Protein AF-A0A2E8CHL7-F1 (afdb_monomer)

Foldseek 3Di:
DDLVVQQVVVCVVVVHDDDPVVSVVVVVVVVVVCVVPDPPVVPDDDDDFDDDPLDQKTWDPPPDDDDPWDWDQDPVRDTQTADEDEPVCQCVVCVDSPDDDDFRYWYDDDPTIIGTDD

Sequence (118 aa):
MNYTALTTNIQDICETTFTADVLAMFTQQAEEKIYNTVQIPALRRNVTGTISNSNKYLTMPSDFLWSYSLAVIDSSGVYTYLINKDVNFMREAYPNPTDKGLPKHYAYFDDDTFILGP

Secondary structure (DSSP, 8-state):
--HHHHHHHHHHHTTS---HHHHHHHHHHHHHHHHHHS--GGG---------TT--EEEPPTT----S--EEE-TT--EEEPEE--HHHHHHHS--TT--SS--EEEE-SSSEEEEE-

Structure (mmCIF, N/CA/C/O backbone):
data_AF-A0A2E8CHL7-F1
#
_entry.id   AF-A0A2E8CHL7-F1
#
loop_
_atom_site.group_PDB
_atom_site.id
_atom_site.type_symbol
_atom_site.label_atom_id
_atom_site.label_alt_id
_atom_site.label_comp_id
_atom_site.label_asym_id
_atom_site.label_entity_id
_atom_site.label_seq_id
_atom_site.pdbx_PDB_ins_code
_atom_site.Cartn_x
_atom_site.Cartn_y
_atom_site.Cartn_z
_atom_site.occupancy
_atom_site.B_iso_or_equiv
_atom_site.auth_seq_id
_atom_site.auth_comp_id
_atom_site.auth_asym_id
_atom_site.auth_atom_id
_atom_site.pdbx_PDB_model_num
ATOM 1 N N . MET A 1 1 ? -5.092 0.890 31.118 1.00 82.44 1 MET A N 1
ATOM 2 C CA . MET A 1 1 ? -6.559 0.766 31.261 1.00 82.44 1 MET A CA 1
ATOM 3 C C . MET A 1 1 ? -6.923 -0.686 30.991 1.00 82.44 1 MET A C 1
ATOM 5 O O . MET A 1 1 ? -6.331 -1.252 30.084 1.00 82.44 1 MET A O 1
ATOM 9 N N . ASN A 1 2 ? -7.790 -1.304 31.794 1.00 93.94 2 ASN A N 1
ATOM 10 C CA . ASN A 1 2 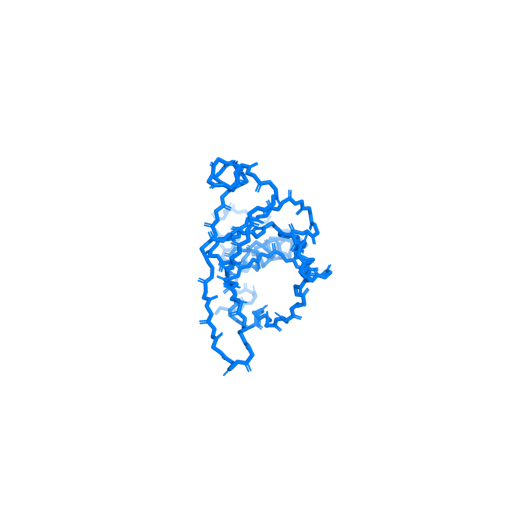? -8.280 -2.671 31.558 1.00 93.94 2 ASN A CA 1
ATOM 11 C C . ASN A 1 2 ? -9.703 -2.630 30.970 1.00 93.94 2 ASN A C 1
ATOM 13 O O . ASN A 1 2 ? -10.318 -1.564 30.939 1.00 93.94 2 ASN A O 1
ATOM 17 N N . TYR A 1 3 ? -10.217 -3.773 30.505 1.00 93.44 3 TYR A N 1
ATOM 18 C CA . TYR A 1 3 ? -11.525 -3.843 29.841 1.00 93.44 3 TYR A CA 1
ATOM 19 C C . TYR A 1 3 ? -12.667 -3.327 30.728 1.00 93.44 3 TYR A C 1
ATOM 21 O O . TYR A 1 3 ? -13.481 -2.533 30.277 1.00 93.44 3 TYR A O 1
ATOM 29 N N . THR A 1 4 ? -12.671 -3.677 32.017 1.00 94.94 4 THR A N 1
ATOM 30 C CA . THR A 1 4 ? -13.684 -3.202 32.972 1.00 94.94 4 THR A CA 1
ATOM 31 C C . THR A 1 4 ? -13.687 -1.679 33.112 1.00 94.94 4 THR A C 1
ATOM 33 O O . THR A 1 4 ? -14.744 -1.057 33.078 1.00 94.94 4 THR A O 1
ATOM 36 N N . ALA A 1 5 ? -12.511 -1.056 33.227 1.00 95.88 5 ALA A N 1
ATOM 37 C CA . ALA A 1 5 ? -12.412 0.400 33.285 1.00 95.88 5 ALA A CA 1
ATOM 38 C C . ALA A 1 5 ? -12.843 1.056 31.962 1.00 95.88 5 ALA A C 1
ATOM 40 O O . ALA A 1 5 ? -13.459 2.117 31.979 1.00 95.88 5 ALA A O 1
ATOM 41 N N . LEU A 1 6 ? -12.549 0.424 30.819 1.00 94.75 6 LEU A N 1
ATOM 42 C CA . LEU A 1 6 ? -12.985 0.903 29.507 1.00 94.75 6 LEU A CA 1
ATOM 43 C C . LEU A 1 6 ? -14.514 0.889 29.383 1.00 94.75 6 LEU A C 1
ATOM 45 O O . LEU A 1 6 ? -15.088 1.893 28.971 1.00 94.75 6 LEU A O 1
ATOM 49 N N . THR A 1 7 ? -15.177 -0.206 29.767 1.00 95.19 7 THR A N 1
ATOM 50 C CA . THR A 1 7 ? -16.640 -0.313 29.675 1.00 95.19 7 THR A CA 1
ATOM 51 C C . THR A 1 7 ? -17.348 0.723 30.540 1.00 95.19 7 THR A C 1
ATOM 53 O O . THR A 1 7 ? -18.290 1.356 30.071 1.00 95.19 7 THR A O 1
ATOM 56 N N . THR A 1 8 ? -16.847 0.960 31.758 1.00 96.12 8 THR A N 1
ATOM 57 C CA . THR A 1 8 ? -17.366 2.016 32.639 1.00 96.12 8 THR A CA 1
ATOM 58 C C . THR A 1 8 ? -17.219 3.389 31.990 1.00 96.12 8 THR A C 1
ATOM 60 O O . THR A 1 8 ? -18.206 4.101 31.854 1.00 96.12 8 THR A O 1
ATOM 63 N N . ASN A 1 9 ? -16.031 3.714 31.470 1.00 96.56 9 ASN A N 1
ATOM 64 C CA . ASN A 1 9 ? -15.802 4.997 30.805 1.00 96.56 9 ASN A CA 1
ATOM 65 C C . ASN A 1 9 ? -16.713 5.209 29.584 1.00 96.56 9 ASN A C 1
ATOM 67 O O . ASN A 1 9 ? -17.183 6.321 29.373 1.00 96.56 9 ASN A O 1
ATOM 71 N N . ILE A 1 10 ? -16.968 4.174 28.772 1.00 94.94 10 ILE A N 1
ATOM 72 C CA . ILE A 1 10 ? -17.874 4.274 27.612 1.00 94.94 10 ILE A CA 1
ATOM 73 C C . ILE A 1 10 ? -19.285 4.656 28.069 1.00 94.94 10 ILE A C 1
ATOM 75 O O . ILE A 1 10 ? -19.899 5.555 27.498 1.00 94.94 10 ILE A O 1
ATOM 79 N N . GLN A 1 11 ? -19.792 3.985 29.102 1.00 96.06 11 GLN A N 1
ATOM 80 C CA . GLN A 1 11 ? -21.130 4.242 29.630 1.00 96.06 11 GLN A CA 1
ATOM 81 C C . GLN A 1 11 ? -21.239 5.630 30.263 1.00 96.06 11 GLN A C 1
ATOM 83 O O . GLN A 1 11 ? -22.228 6.320 30.022 1.00 96.06 11 GLN A O 1
ATOM 88 N N . ASP A 1 12 ? -20.213 6.053 31.005 1.00 97.12 12 ASP A N 1
ATOM 89 C CA . ASP A 1 12 ? -20.153 7.372 31.636 1.00 97.12 12 ASP A CA 1
ATOM 90 C C . ASP A 1 12 ? -20.110 8.495 30.588 1.00 97.12 12 ASP A C 1
ATOM 92 O O . ASP A 1 12 ? -20.846 9.469 30.700 1.00 97.12 12 ASP A O 1
ATOM 96 N N . ILE A 1 13 ? -19.301 8.345 29.531 1.00 96.06 13 ILE A N 1
ATOM 97 C CA . ILE A 1 13 ? -19.191 9.333 28.442 1.00 96.06 13 ILE A CA 1
ATOM 98 C C . ILE A 1 13 ? -20.491 9.434 27.641 1.00 96.06 13 ILE A C 1
ATOM 100 O O . ILE A 1 13 ? -20.889 10.524 27.237 1.00 96.06 13 ILE A O 1
ATOM 104 N N . CYS A 1 14 ? -21.142 8.303 27.372 1.00 95.31 14 CYS A N 1
ATOM 105 C CA . CYS A 1 14 ? -22.416 8.279 26.659 1.00 95.31 14 CYS A CA 1
ATOM 106 C C . CYS A 1 14 ? -23.617 8.574 27.568 1.00 95.31 14 CYS A C 1
ATOM 108 O O . CYS A 1 14 ? -24.746 8.571 27.075 1.00 95.31 14 CYS A O 1
ATOM 110 N N . GLU A 1 15 ? -23.392 8.746 28.875 1.00 96.25 15 GLU A N 1
ATOM 111 C CA . GLU A 1 15 ? -24.424 8.881 29.909 1.00 96.25 15 GLU A CA 1
ATOM 112 C C . GLU A 1 15 ? -25.528 7.809 29.783 1.00 96.25 15 GLU A C 1
ATOM 114 O O . GLU A 1 15 ? -26.709 8.052 30.028 1.00 96.25 15 GLU A O 1
ATOM 119 N N . THR A 1 16 ? -25.153 6.603 29.341 1.00 95.25 16 THR A N 1
ATOM 120 C CA . THR A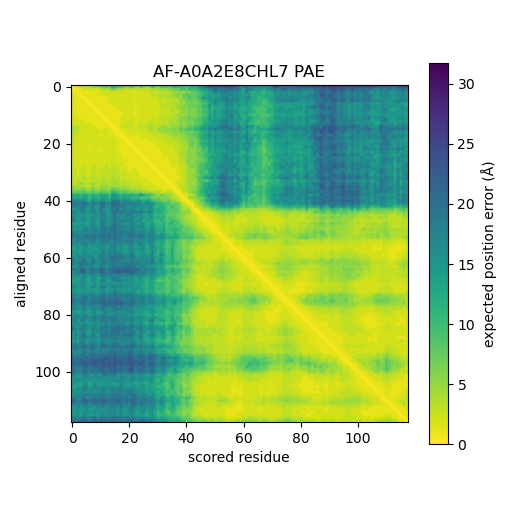 1 16 ? -26.084 5.542 28.936 1.00 95.25 16 THR A CA 1
ATOM 121 C C . THR A 1 16 ? -25.582 4.178 29.393 1.00 95.25 16 THR A C 1
ATOM 123 O O . THR A 1 16 ? -24.403 3.849 29.273 1.00 95.25 16 THR A O 1
ATOM 126 N N . THR A 1 17 ? -26.497 3.337 29.884 1.00 96.19 17 THR A N 1
ATOM 127 C CA . THR A 1 17 ? -26.187 1.940 30.213 1.00 96.19 17 THR A CA 1
ATOM 128 C C . THR A 1 17 ? -26.388 1.042 28.997 1.00 96.19 17 THR A C 1
ATOM 130 O O . THR A 1 17 ? -27.469 1.016 28.414 1.00 96.19 17 THR A O 1
ATOM 133 N N . PHE A 1 18 ? -25.355 0.279 28.645 1.00 95.94 18 PHE A N 1
ATOM 134 C CA . PHE A 1 18 ? -25.365 -0.656 27.520 1.00 95.94 18 PHE A CA 1
ATOM 135 C C . PHE A 1 18 ? -25.315 -2.106 28.004 1.00 95.94 18 PHE A C 1
ATOM 137 O O . PHE A 1 18 ? -24.885 -2.393 29.122 1.00 95.94 18 PHE A O 1
ATOM 144 N N . THR A 1 19 ? -25.738 -3.037 27.149 1.00 97.38 19 THR A N 1
ATOM 145 C CA . THR A 1 19 ? -25.527 -4.469 27.392 1.00 97.38 19 THR A CA 1
ATOM 146 C C . THR A 1 19 ? -24.062 -4.839 27.155 1.00 97.38 19 THR A C 1
ATOM 148 O O . THR A 1 19 ? -23.335 -4.139 26.444 1.00 97.38 19 THR A O 1
ATOM 151 N N . ALA A 1 20 ? -23.628 -5.969 27.718 1.00 95.56 20 ALA A N 1
ATOM 152 C CA . ALA A 1 20 ? -22.272 -6.479 27.511 1.00 95.56 20 ALA A CA 1
ATOM 153 C C . ALA A 1 20 ? -21.943 -6.684 26.019 1.00 95.56 20 ALA A C 1
ATOM 155 O O . ALA A 1 20 ? -20.838 -6.353 25.593 1.00 95.56 20 ALA A O 1
ATOM 156 N N . ASP A 1 21 ? -22.912 -7.144 25.223 1.00 96.88 21 ASP A N 1
ATOM 157 C CA . ASP A 1 21 ? -22.737 -7.371 23.784 1.00 96.88 21 ASP A CA 1
ATOM 158 C C . ASP A 1 21 ? -22.504 -6.064 23.014 1.00 96.88 21 ASP A C 1
ATOM 160 O O . ASP A 1 21 ? -21.654 -6.006 22.127 1.00 96.88 21 ASP A O 1
ATOM 164 N N . VAL A 1 22 ? -23.208 -4.985 23.375 1.00 96.44 22 VAL A N 1
ATOM 165 C CA . VAL A 1 22 ? -23.021 -3.667 22.742 1.00 96.44 22 VAL A CA 1
ATOM 166 C C . VAL A 1 22 ? -21.651 -3.084 23.093 1.00 96.44 22 VAL A C 1
ATOM 168 O O . VAL A 1 22 ? -20.975 -2.529 22.229 1.00 96.44 22 VAL A O 1
ATOM 171 N N . LEU A 1 23 ? -21.201 -3.254 24.339 1.00 96.44 23 LEU A N 1
ATOM 172 C CA . LEU A 1 23 ? -19.866 -2.827 24.769 1.00 96.44 23 LEU A CA 1
ATOM 173 C C . LEU A 1 23 ? -18.754 -3.612 24.055 1.00 96.44 23 LEU A C 1
ATOM 175 O O . LEU A 1 23 ? -17.754 -3.022 23.631 1.00 96.44 23 LEU A O 1
ATOM 179 N N . ALA A 1 24 ? -18.948 -4.920 23.868 1.00 96.12 24 ALA A N 1
ATOM 180 C CA . ALA A 1 24 ? -18.039 -5.754 23.089 1.00 96.12 24 ALA A CA 1
ATOM 181 C C . ALA A 1 24 ? -17.999 -5.304 21.620 1.00 96.12 24 ALA A C 1
ATOM 183 O O . ALA A 1 24 ? -16.916 -5.132 21.064 1.00 96.12 24 ALA A O 1
ATOM 184 N N . MET A 1 25 ? -19.159 -5.016 21.022 1.00 96.75 25 MET A N 1
ATOM 185 C CA . MET A 1 25 ? -19.259 -4.506 19.653 1.00 96.75 25 MET A CA 1
ATOM 186 C C . MET A 1 25 ? -18.532 -3.165 19.478 1.00 96.75 25 MET A C 1
ATOM 188 O O . MET A 1 25 ? -17.782 -3.009 18.517 1.00 96.75 25 MET A O 1
ATOM 192 N N . PHE A 1 26 ? -18.703 -2.202 20.393 1.00 95.06 26 PHE A N 1
ATOM 193 C CA . PHE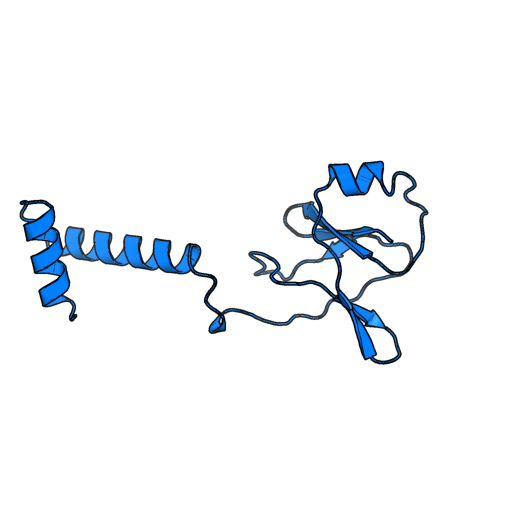 A 1 26 ? -17.963 -0.933 20.332 1.00 95.06 26 PHE A CA 1
ATOM 194 C C . PHE A 1 26 ? -16.453 -1.142 20.403 1.00 95.06 26 PHE A C 1
ATOM 196 O O . PHE A 1 26 ? -15.710 -0.503 19.658 1.00 95.06 26 PHE A O 1
ATOM 203 N N . THR A 1 27 ? -16.006 -2.049 21.273 1.00 94.44 27 THR A N 1
ATOM 204 C CA . THR A 1 27 ? -14.583 -2.367 21.416 1.00 94.44 27 THR A CA 1
ATOM 205 C C . THR A 1 27 ? -14.038 -2.982 20.128 1.00 94.44 27 THR A C 1
ATOM 207 O O . THR A 1 27 ? -13.052 -2.483 19.595 1.00 94.44 27 THR A O 1
ATOM 210 N N . GLN A 1 28 ? -14.731 -3.975 19.563 1.00 94.81 28 GLN A N 1
ATOM 211 C CA . GLN A 1 28 ? -14.336 -4.620 18.310 1.00 94.81 28 GLN A CA 1
ATOM 212 C C . GLN A 1 28 ? -14.280 -3.626 17.140 1.00 94.81 28 GLN A C 1
ATOM 214 O O . GLN A 1 28 ? -13.282 -3.560 16.426 1.00 94.81 28 GLN A O 1
ATOM 219 N N . GLN A 1 29 ? -15.315 -2.802 16.958 1.00 95.56 29 GLN A N 1
ATOM 220 C CA . GLN A 1 29 ? -15.341 -1.806 15.881 1.00 95.56 29 GLN A CA 1
ATOM 221 C C . GLN A 1 29 ? -14.228 -0.762 16.036 1.00 95.56 29 GLN A C 1
ATOM 223 O O . GLN A 1 29 ? -13.651 -0.311 15.044 1.00 95.56 29 GLN A O 1
ATOM 228 N N . ALA A 1 30 ? -13.912 -0.365 17.272 1.00 93.00 30 ALA A N 1
ATOM 229 C CA . ALA A 1 30 ? -12.800 0.535 17.542 1.00 93.00 30 ALA A CA 1
ATOM 230 C C . ALA A 1 30 ? -11.455 -0.122 17.205 1.00 93.00 30 ALA A C 1
ATOM 232 O O . ALA A 1 30 ? -10.623 0.515 16.559 1.00 93.00 30 ALA A O 1
ATOM 233 N N . GLU A 1 31 ? -11.252 -1.385 17.583 1.00 90.62 31 GLU A N 1
ATOM 234 C CA . GLU A 1 31 ? -10.050 -2.154 17.249 1.00 90.62 31 GLU A CA 1
ATOM 235 C C . GLU A 1 31 ? -9.873 -2.299 15.735 1.00 90.62 31 GLU A C 1
ATOM 237 O O . GLU A 1 31 ? -8.811 -1.963 15.216 1.00 90.62 31 GLU A O 1
ATOM 242 N N . GLU A 1 32 ? -10.919 -2.699 15.009 1.00 88.62 32 GLU A N 1
ATOM 243 C CA . GLU A 1 32 ? -10.911 -2.810 13.545 1.00 88.62 32 GLU A CA 1
ATOM 244 C C . GLU A 1 32 ? -10.605 -1.460 12.883 1.00 88.62 32 GLU A C 1
ATOM 246 O O . GLU A 1 32 ? -9.790 -1.366 11.960 1.00 88.62 32 GLU A O 1
ATOM 251 N N . LYS A 1 33 ? -11.205 -0.373 13.381 1.00 88.62 33 LYS A N 1
ATOM 252 C CA . LYS A 1 33 ? -10.944 0.974 12.868 1.00 88.62 33 LYS A CA 1
ATOM 253 C C . LYS A 1 33 ? -9.502 1.406 13.122 1.00 88.62 33 LYS A C 1
ATOM 255 O O . LYS A 1 33 ? -8.869 1.946 12.214 1.00 88.62 33 LYS A O 1
ATOM 260 N N . ILE A 1 34 ? -8.974 1.183 14.325 1.00 87.44 34 ILE A N 1
ATOM 261 C CA . ILE A 1 34 ? -7.582 1.497 14.673 1.00 87.44 34 ILE A CA 1
ATOM 262 C C . ILE A 1 34 ? -6.631 0.667 13.811 1.00 87.44 34 ILE A C 1
ATOM 264 O O . ILE A 1 34 ? -5.697 1.231 13.248 1.00 87.44 34 ILE A O 1
ATOM 268 N N . TYR A 1 35 ? -6.892 -0.630 13.651 1.00 80.06 35 TYR A N 1
ATOM 269 C CA . TYR A 1 35 ? -6.097 -1.535 12.823 1.00 80.06 35 TYR A CA 1
ATOM 270 C C . TYR A 1 35 ? -6.003 -1.054 11.370 1.00 80.06 35 TYR A C 1
ATOM 272 O O . TYR A 1 35 ? -4.918 -1.016 10.800 1.00 80.06 35 TYR A O 1
ATOM 280 N N . ASN A 1 36 ? -7.122 -0.607 10.798 1.00 72.88 36 ASN A N 1
ATOM 281 C CA . ASN A 1 36 ? -7.165 -0.100 9.426 1.00 72.88 36 ASN A CA 1
ATOM 282 C C . ASN A 1 36 ? -6.585 1.318 9.276 1.00 72.88 36 ASN A C 1
ATOM 284 O O . ASN A 1 36 ? -6.131 1.688 8.196 1.00 72.88 36 ASN A O 1
ATOM 288 N N . THR A 1 37 ? -6.604 2.129 10.340 1.00 79.38 37 THR A N 1
ATOM 289 C CA . THR A 1 37 ? -6.137 3.528 10.294 1.00 79.38 37 THR A CA 1
ATOM 290 C C . THR A 1 37 ? -4.647 3.653 10.614 1.00 79.38 37 THR A C 1
ATOM 292 O O . THR A 1 37 ? -3.952 4.503 10.057 1.00 79.38 37 THR A O 1
ATOM 295 N N . VAL A 1 38 ? -4.131 2.832 11.530 1.00 77.75 38 VAL A N 1
ATOM 296 C CA . VAL A 1 38 ? -2.732 2.880 11.952 1.00 77.75 38 VAL A CA 1
ATOM 297 C C . VAL A 1 38 ? -1.899 2.031 11.002 1.00 77.75 38 VAL A C 1
ATOM 299 O O . VAL A 1 38 ? -2.108 0.834 10.854 1.00 77.75 38 VAL A O 1
ATOM 302 N N . GLN A 1 39 ? -0.879 2.635 10.399 1.00 67.31 39 GLN A N 1
ATOM 303 C CA . GLN A 1 39 ? 0.106 1.915 9.591 1.00 67.31 39 GLN A CA 1
ATOM 304 C C . GLN A 1 39 ? 1.093 1.152 10.489 1.00 67.31 39 GLN A C 1
ATOM 306 O O . GLN A 1 39 ? 2.265 1.528 10.583 1.00 67.31 39 GLN A O 1
ATOM 311 N N . ILE A 1 40 ? 0.617 0.108 11.180 1.00 72.12 40 ILE A N 1
ATOM 312 C CA . ILE A 1 40 ? 1.394 -0.657 12.166 1.00 72.12 40 ILE A CA 1
ATOM 313 C C . ILE A 1 40 ? 2.661 -1.213 11.488 1.00 72.12 40 ILE A C 1
ATOM 315 O O . ILE A 1 40 ? 2.557 -2.074 10.612 1.00 72.12 40 ILE A O 1
ATOM 319 N N . PRO A 1 41 ? 3.874 -0.773 11.884 1.00 64.69 41 PRO A N 1
ATOM 320 C CA . PRO A 1 41 ? 5.111 -1.179 11.215 1.00 64.69 41 PRO A CA 1
ATOM 321 C C . PRO A 1 41 ? 5.357 -2.694 11.212 1.00 64.69 41 PRO A C 1
ATOM 323 O O . PRO A 1 41 ? 5.981 -3.197 10.285 1.00 64.69 41 PRO A O 1
ATOM 326 N N . ALA A 1 42 ? 4.833 -3.421 12.206 1.00 66.94 42 ALA A N 1
ATOM 327 C CA . ALA A 1 42 ? 4.934 -4.880 12.307 1.00 66.94 42 ALA A CA 1
ATOM 328 C C . ALA A 1 42 ? 4.145 -5.644 11.223 1.00 66.94 42 ALA A C 1
ATOM 330 O O . ALA A 1 42 ? 4.403 -6.823 11.011 1.00 66.94 42 ALA A O 1
ATOM 331 N N . LEU A 1 43 ? 3.210 -4.985 10.529 1.00 68.88 43 LEU A N 1
ATOM 332 C CA . LEU A 1 43 ? 2.453 -5.559 9.409 1.00 68.88 43 LEU A CA 1
ATOM 333 C C . LEU A 1 43 ? 3.087 -5.235 8.050 1.00 68.88 43 LEU A C 1
ATOM 335 O O . LEU A 1 43 ? 2.549 -5.592 7.004 1.00 68.88 43 LEU A O 1
ATOM 339 N N . ARG A 1 44 ? 4.237 -4.548 8.039 1.00 76.00 44 ARG A N 1
ATOM 340 C CA . ARG A 1 44 ? 4.978 -4.291 6.805 1.00 76.00 44 ARG A CA 1
ATOM 341 C C . ARG A 1 44 ? 5.690 -5.568 6.390 1.00 76.00 44 ARG A C 1
ATOM 343 O O . ARG A 1 44 ? 6.557 -6.067 7.103 1.00 76.00 44 ARG A O 1
ATOM 350 N N . ARG A 1 45 ? 5.353 -6.064 5.206 1.00 83.25 45 ARG A N 1
ATOM 351 C CA . ARG A 1 45 ? 6.052 -7.175 4.567 1.00 83.25 45 ARG A CA 1
ATOM 352 C C . ARG A 1 45 ? 6.776 -6.674 3.329 1.00 83.25 45 ARG A C 1
ATOM 354 O O . ARG A 1 45 ? 6.188 -5.982 2.503 1.00 83.25 45 ARG A O 1
ATOM 361 N N . ASN A 1 46 ? 8.029 -7.088 3.180 1.00 87.38 46 ASN A N 1
ATOM 362 C CA . ASN A 1 46 ? 8.773 -6.887 1.945 1.00 87.38 46 ASN A CA 1
ATOM 363 C C . ASN A 1 46 ? 8.490 -8.051 0.997 1.00 87.38 46 ASN A C 1
ATOM 365 O O . ASN A 1 46 ? 8.583 -9.212 1.392 1.00 87.38 46 ASN A O 1
ATOM 369 N N . VAL A 1 47 ? 8.150 -7.735 -0.248 1.00 90.00 47 VAL A N 1
ATOM 370 C CA . VAL A 1 47 ? 7.946 -8.717 -1.314 1.00 90.00 47 VAL A CA 1
ATOM 371 C C . VAL A 1 47 ? 8.710 -8.247 -2.540 1.00 90.00 47 VAL A C 1
ATOM 373 O O . VAL A 1 47 ? 8.716 -7.056 -2.847 1.00 90.00 47 VAL A O 1
ATOM 376 N N . THR A 1 48 ? 9.339 -9.187 -3.237 1.00 92.75 48 THR A N 1
ATOM 377 C CA . THR A 1 48 ? 10.038 -8.928 -4.496 1.00 92.75 48 THR A CA 1
ATOM 378 C C . THR A 1 48 ? 9.247 -9.552 -5.636 1.00 92.75 48 THR A C 1
ATOM 380 O O . THR A 1 48 ? 8.940 -10.741 -5.596 1.00 92.75 48 THR A O 1
ATOM 383 N N . GLY A 1 49 ? 8.932 -8.749 -6.650 1.00 90.62 49 GLY A N 1
ATOM 384 C CA . GLY A 1 49 ? 8.366 -9.214 -7.914 1.00 90.62 49 GLY A CA 1
ATOM 385 C C . GLY A 1 49 ? 9.405 -9.192 -9.033 1.00 90.62 49 GLY A C 1
ATOM 386 O O . GLY A 1 49 ? 10.438 -8.529 -8.930 1.00 90.62 49 GLY A O 1
ATOM 387 N N . THR A 1 50 ? 9.129 -9.907 -10.120 1.00 91.31 50 THR A N 1
ATOM 388 C CA . THR A 1 50 ? 9.966 -9.892 -11.325 1.00 91.31 50 THR A CA 1
ATOM 389 C C . THR A 1 50 ? 9.318 -9.020 -12.392 1.00 91.31 50 THR A C 1
ATOM 391 O O . THR A 1 50 ? 8.156 -9.217 -12.738 1.00 91.31 50 THR A O 1
ATOM 394 N N . ILE A 1 51 ? 10.082 -8.076 -12.942 1.00 88.94 51 ILE A N 1
ATOM 395 C CA . ILE A 1 51 ? 9.671 -7.283 -14.104 1.00 88.94 51 ILE A CA 1
ATOM 396 C C . ILE A 1 51 ? 10.193 -7.986 -15.359 1.00 88.94 51 ILE A C 1
ATOM 398 O O . ILE A 1 51 ? 11.324 -8.473 -15.386 1.00 88.94 51 ILE A O 1
ATOM 402 N N . SER A 1 52 ? 9.372 -8.044 -16.405 1.00 88.25 52 SER A N 1
ATOM 403 C CA . SER A 1 52 ? 9.762 -8.576 -17.714 1.00 88.25 52 SER A CA 1
ATOM 404 C C . SER A 1 52 ? 9.980 -7.443 -18.710 1.00 88.25 52 SER A C 1
ATOM 406 O O . SER A 1 52 ? 9.330 -6.399 -18.654 1.00 88.25 52 SER A O 1
ATOM 408 N N . ASN A 1 53 ? 10.917 -7.636 -19.641 1.00 83.94 53 ASN A N 1
ATOM 409 C CA . ASN A 1 53 ? 11.172 -6.635 -20.668 1.00 83.94 53 ASN A CA 1
ATOM 410 C C . ASN A 1 53 ? 9.916 -6.421 -21.529 1.00 83.94 53 ASN A C 1
ATOM 412 O O . ASN A 1 53 ? 9.213 -7.370 -21.864 1.00 83.94 53 ASN A O 1
ATOM 416 N N . SER A 1 54 ? 9.658 -5.172 -21.915 1.00 84.38 54 SER A N 1
ATOM 417 C CA . SER A 1 54 ? 8.457 -4.759 -22.660 1.00 84.38 54 SER A CA 1
ATOM 418 C C . SER A 1 54 ? 7.117 -4.984 -21.947 1.00 84.38 54 SER A C 1
ATOM 420 O O . SER A 1 54 ? 6.076 -4.797 -22.572 1.00 84.38 54 SER A O 1
ATOM 422 N N . ASN A 1 55 ? 7.120 -5.294 -20.648 1.00 89.44 55 ASN A N 1
ATOM 423 C CA . ASN A 1 55 ? 5.926 -5.282 -19.815 1.00 89.44 55 ASN A CA 1
ATOM 424 C C . ASN A 1 55 ? 6.030 -4.162 -18.773 1.00 89.44 55 ASN A C 1
ATOM 426 O O . ASN A 1 55 ? 6.935 -4.150 -17.942 1.00 89.44 55 ASN A O 1
ATOM 430 N N . LYS A 1 56 ? 5.094 -3.214 -18.827 1.00 91.06 56 LYS A N 1
ATOM 431 C CA . LYS A 1 56 ? 5.009 -2.102 -17.870 1.00 91.06 56 LYS A CA 1
ATOM 432 C C . LYS A 1 56 ? 4.138 -2.417 -16.655 1.00 91.06 56 LYS A C 1
ATOM 434 O O . LYS A 1 56 ? 3.966 -1.546 -15.812 1.00 91.06 56 LYS A O 1
ATOM 439 N N . TYR A 1 57 ? 3.576 -3.619 -16.582 1.00 94.12 57 TYR A N 1
ATOM 440 C CA . TYR A 1 57 ? 2.716 -4.047 -15.489 1.00 94.12 57 TYR A CA 1
ATOM 441 C C . TYR A 1 57 ? 3.483 -4.937 -14.517 1.00 94.12 57 TYR A C 1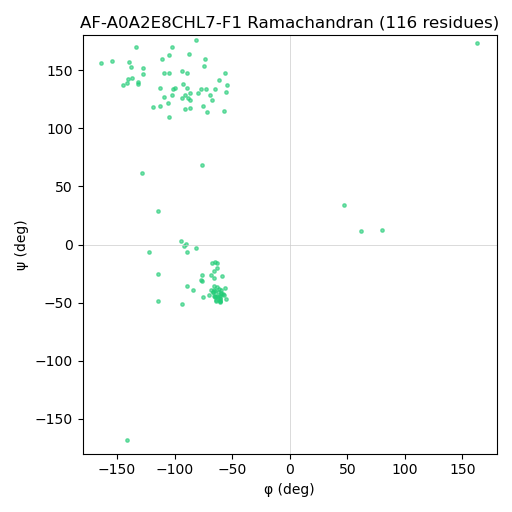
ATOM 443 O O . TYR A 1 57 ? 4.194 -5.858 -14.925 1.00 94.12 57 TYR A O 1
ATOM 451 N N . LEU A 1 58 ? 3.321 -4.653 -13.228 1.00 94.94 58 LEU A N 1
ATOM 452 C CA . LEU A 1 58 ? 3.867 -5.442 -12.132 1.00 94.94 58 LEU A CA 1
ATOM 453 C C . LEU A 1 58 ? 2.712 -5.958 -11.277 1.00 94.94 58 LEU A C 1
ATOM 455 O O . LEU A 1 58 ? 1.981 -5.166 -10.690 1.00 94.94 58 LEU A O 1
ATOM 459 N N . THR A 1 59 ? 2.570 -7.277 -11.196 1.00 95.56 59 THR A N 1
ATOM 460 C CA . THR A 1 59 ? 1.543 -7.921 -10.373 1.00 95.56 59 THR A CA 1
ATOM 461 C C . THR A 1 59 ? 1.781 -7.654 -8.887 1.00 95.56 59 THR A C 1
ATOM 463 O O . THR A 1 59 ? 2.904 -7.776 -8.389 1.00 95.56 59 THR A O 1
ATOM 466 N N . MET A 1 60 ? 0.715 -7.280 -8.189 1.00 94.25 60 MET A N 1
ATOM 467 C CA . MET A 1 60 ? 0.670 -7.099 -6.746 1.00 94.25 60 MET A CA 1
ATOM 468 C C . MET A 1 60 ? 0.653 -8.461 -6.029 1.00 94.25 60 MET A C 1
ATOM 470 O O . MET A 1 60 ? 0.208 -9.462 -6.592 1.00 94.25 60 MET A O 1
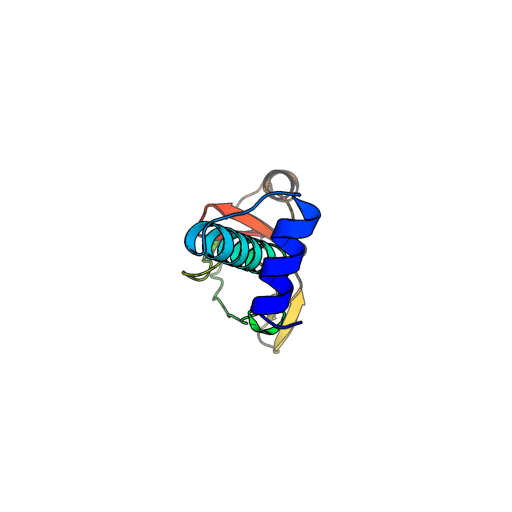ATOM 474 N N . PRO A 1 61 ? 1.130 -8.541 -4.777 1.00 91.25 61 PRO A N 1
ATOM 475 C CA . PRO A 1 61 ? 0.891 -9.711 -3.929 1.00 91.25 61 PRO A CA 1
ATOM 476 C C . PRO A 1 61 ? -0.612 -10.010 -3.766 1.00 91.25 61 PRO A C 1
ATOM 478 O O . PRO A 1 61 ? -1.411 -9.086 -3.690 1.00 91.25 61 PRO A O 1
ATOM 481 N N . SER A 1 62 ? -1.002 -11.281 -3.631 1.00 88.25 62 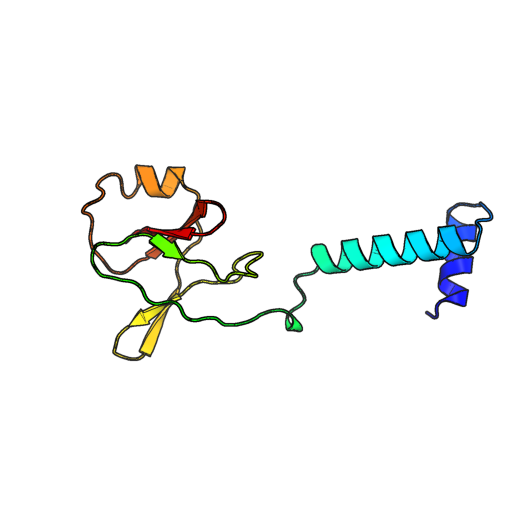SER A N 1
ATOM 482 C CA . SER A 1 62 ? -2.421 -11.691 -3.523 1.00 88.25 62 SER A CA 1
ATOM 483 C C . SER A 1 62 ? -3.160 -11.149 -2.291 1.00 88.25 62 SER A C 1
ATOM 485 O O . SER A 1 62 ? -4.381 -11.145 -2.238 1.00 88.25 62 SER A O 1
ATOM 487 N N . ASP A 1 63 ? -2.416 -10.751 -1.267 1.00 84.62 63 ASP A N 1
ATOM 488 C CA . ASP A 1 63 ? -2.881 -10.164 -0.009 1.00 84.62 63 ASP A CA 1
ATOM 489 C C . ASP A 1 63 ? -2.408 -8.704 0.127 1.00 84.62 63 ASP A C 1
ATOM 491 O O . ASP A 1 63 ? -2.139 -8.207 1.223 1.00 84.62 63 ASP A O 1
ATOM 495 N N . PHE A 1 64 ? -2.230 -8.023 -1.004 1.00 85.06 64 PHE A N 1
ATOM 496 C CA . PHE A 1 64 ? -1.810 -6.633 -1.046 1.00 85.06 64 PHE A CA 1
ATOM 497 C C . PHE A 1 64 ? -2.935 -5.690 -0.609 1.00 85.06 64 PHE A C 1
ATOM 499 O O . PHE A 1 64 ? -4.069 -5.802 -1.061 1.00 85.06 64 PHE A O 1
ATOM 506 N N . LEU A 1 65 ? -2.597 -4.729 0.255 1.00 84.19 65 LEU A N 1
ATOM 507 C CA . LEU A 1 65 ? -3.525 -3.688 0.704 1.00 84.19 65 LEU A CA 1
ATOM 508 C C . LEU A 1 65 ? -3.091 -2.299 0.222 1.00 84.19 65 LEU A C 1
ATOM 510 O O . LEU A 1 65 ? -3.895 -1.544 -0.311 1.00 84.19 65 LEU A O 1
ATOM 514 N N . TRP A 1 66 ? -1.817 -1.947 0.418 1.00 85.75 66 TRP A N 1
ATOM 515 C CA . TRP A 1 66 ? -1.233 -0.684 -0.039 1.00 85.75 66 TRP A CA 1
ATOM 516 C C . TRP A 1 66 ? 0.299 -0.752 -0.009 1.00 85.75 66 TRP A C 1
ATOM 518 O O . TRP A 1 66 ? 0.892 -1.5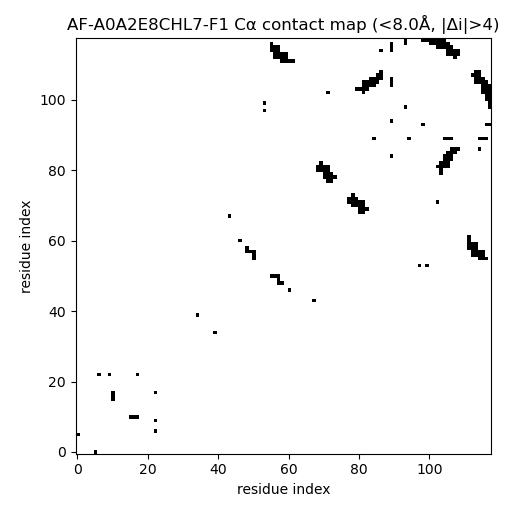30 0.744 1.00 85.75 66 TRP A O 1
ATOM 528 N N . SER A 1 67 ? 0.964 0.077 -0.818 1.00 89.00 67 SER A N 1
ATOM 529 C CA . SER A 1 67 ? 2.427 0.135 -0.863 1.00 89.00 67 SER A CA 1
ATOM 530 C C . SER A 1 67 ? 2.967 1.215 0.071 1.00 89.00 67 SER A C 1
ATOM 532 O O . SER A 1 67 ? 2.623 2.388 -0.077 1.00 89.00 67 SER A O 1
ATOM 534 N N . TYR A 1 68 ? 3.887 0.848 0.965 1.00 88.75 68 TYR A N 1
ATOM 535 C CA . TYR A 1 68 ? 4.680 1.828 1.717 1.00 88.75 68 TYR A CA 1
ATOM 536 C C . TYR A 1 68 ? 5.779 2.454 0.851 1.00 88.75 68 TYR A C 1
ATOM 538 O O . TYR A 1 68 ? 5.973 3.667 0.843 1.00 88.75 68 TYR A O 1
ATOM 546 N N . SER A 1 69 ? 6.489 1.619 0.098 1.00 90.81 69 SER A N 1
ATOM 547 C CA . SER A 1 69 ? 7.478 2.028 -0.890 1.00 90.81 69 SER A CA 1
ATOM 548 C C . SER A 1 69 ? 7.608 0.949 -1.960 1.00 90.81 69 SER A C 1
ATOM 550 O O . SER A 1 69 ? 7.263 -0.212 -1.736 1.00 90.81 69 SER A O 1
ATOM 552 N N . LEU A 1 70 ? 8.104 1.346 -3.129 1.00 94.56 70 LEU A N 1
ATOM 553 C CA . LEU A 1 70 ? 8.448 0.441 -4.216 1.00 94.56 70 LEU A CA 1
ATOM 554 C C . LEU A 1 70 ? 9.843 0.816 -4.719 1.00 94.56 70 LEU A C 1
ATOM 556 O O . LEU A 1 70 ? 10.157 2.003 -4.836 1.00 94.56 70 LEU A O 1
ATOM 560 N N . ALA A 1 71 ? 10.673 -0.184 -5.004 1.00 95.62 71 ALA A N 1
ATOM 561 C CA . ALA A 1 71 ? 12.007 0.004 -5.559 1.00 95.62 71 ALA A CA 1
ATOM 562 C C . ALA A 1 71 ? 12.275 -1.007 -6.677 1.00 95.62 71 ALA A C 1
ATOM 564 O O . ALA A 1 71 ? 11.864 -2.163 -6.578 1.00 95.62 71 ALA A O 1
ATOM 565 N N . VAL A 1 72 ? 12.995 -0.578 -7.714 1.00 94.50 72 VAL A N 1
ATOM 566 C CA . VAL A 1 72 ? 13.617 -1.491 -8.679 1.00 94.50 72 VAL A CA 1
ATOM 567 C C . VAL A 1 72 ? 15.010 -1.838 -8.176 1.00 94.50 72 VAL A C 1
ATOM 569 O O . VAL A 1 72 ? 15.753 -0.953 -7.749 1.00 94.50 72 VAL A O 1
ATOM 572 N N . ILE A 1 73 ? 15.347 -3.124 -8.238 1.00 93.94 73 ILE A N 1
ATOM 573 C CA . ILE A 1 73 ? 16.663 -3.649 -7.883 1.00 93.94 73 ILE A CA 1
ATOM 574 C C . ILE A 1 73 ? 17.381 -3.994 -9.186 1.00 93.94 73 ILE A C 1
ATOM 576 O O . ILE A 1 73 ? 16.864 -4.779 -9.983 1.00 93.94 73 ILE A O 1
ATOM 580 N N . ASP A 1 74 ? 18.542 -3.387 -9.424 1.00 89.44 74 ASP A N 1
ATOM 581 C CA . ASP A 1 74 ? 19.366 -3.713 -10.590 1.00 89.44 74 ASP A CA 1
ATOM 582 C C . ASP A 1 74 ? 20.220 -4.979 -10.368 1.00 89.44 74 ASP A C 1
ATOM 584 O O . ASP A 1 74 ? 20.254 -5.561 -9.282 1.00 89.44 74 ASP A O 1
ATOM 588 N N . SER A 1 75 ? 20.944 -5.420 -11.402 1.00 88.69 75 SER A N 1
ATOM 589 C CA . SER A 1 75 ? 21.836 -6.589 -11.313 1.00 88.69 75 SER A CA 1
ATOM 590 C C . SER A 1 75 ? 23.002 -6.410 -10.334 1.00 88.69 75 SER A C 1
ATOM 592 O O . SER A 1 75 ? 23.644 -7.391 -9.969 1.00 88.69 75 SER A O 1
ATOM 594 N N . SER A 1 76 ? 23.291 -5.172 -9.933 1.00 91.38 76 SER A N 1
ATOM 595 C CA . SER A 1 76 ? 24.324 -4.817 -8.958 1.00 91.38 76 SER A CA 1
ATOM 596 C C . SER A 1 76 ? 23.769 -4.746 -7.528 1.00 91.38 76 SER A C 1
ATOM 598 O O . SER A 1 76 ? 24.524 -4.488 -6.593 1.00 91.38 76 SER A O 1
ATOM 600 N N . GLY A 1 77 ? 22.462 -4.973 -7.341 1.00 90.25 77 GLY A N 1
ATOM 601 C CA . GLY A 1 77 ? 21.777 -4.897 -6.052 1.00 90.25 77 GLY A CA 1
ATOM 602 C C . GLY A 1 77 ? 21.421 -3.475 -5.609 1.00 90.25 77 GLY A C 1
ATOM 603 O O . GLY A 1 77 ? 21.071 -3.276 -4.445 1.00 90.25 77 GLY A O 1
ATOM 604 N N . VAL A 1 78 ? 21.507 -2.479 -6.496 1.00 93.75 78 VAL A N 1
ATOM 605 C CA . VAL A 1 78 ? 21.174 -1.084 -6.184 1.00 93.75 78 VAL A CA 1
ATOM 606 C C . VAL A 1 78 ? 19.663 -0.892 -6.217 1.00 93.75 78 VAL A C 1
ATOM 608 O O . VAL A 1 78 ? 18.994 -1.246 -7.187 1.00 93.75 78 VAL A O 1
ATOM 611 N N . TYR A 1 79 ? 19.136 -0.281 -5.156 1.00 95.12 79 TYR A N 1
ATOM 612 C CA . TYR A 1 79 ? 17.722 0.049 -5.019 1.00 95.12 79 TYR A CA 1
ATOM 613 C C . TYR A 1 79 ? 17.457 1.451 -5.563 1.00 95.12 79 TYR A C 1
ATOM 615 O O . TYR A 1 79 ? 17.934 2.441 -5.009 1.00 95.12 79 TYR A O 1
ATOM 623 N N . THR A 1 80 ? 16.643 1.538 -6.610 1.00 95.12 80 THR A N 1
ATOM 624 C CA . THR A 1 80 ? 16.097 2.805 -7.108 1.00 95.12 80 THR A CA 1
ATOM 625 C C . THR A 1 80 ? 14.637 2.902 -6.693 1.00 95.12 80 THR A C 1
ATOM 627 O O . THR A 1 80 ? 13.807 2.146 -7.191 1.00 95.12 80 THR A O 1
ATOM 630 N N . TYR A 1 81 ? 14.324 3.801 -5.759 1.00 95.88 81 TYR A N 1
ATOM 631 C CA . TYR A 1 81 ? 12.962 3.986 -5.252 1.00 95.88 81 TYR A CA 1
ATOM 632 C C . TYR A 1 81 ? 12.103 4.779 -6.236 1.00 95.88 81 TYR A C 1
ATOM 634 O O . TYR A 1 81 ? 12.529 5.815 -6.745 1.00 95.88 81 TYR A O 1
ATOM 642 N N . LEU A 1 82 ? 10.885 4.294 -6.471 1.00 96.25 82 LEU A N 1
ATOM 643 C CA . LEU A 1 82 ? 9.939 4.910 -7.390 1.00 96.25 82 LEU A CA 1
ATOM 644 C C . LEU A 1 82 ? 9.012 5.868 -6.642 1.00 96.25 82 LEU A C 1
ATOM 646 O O . LEU A 1 82 ? 8.650 5.650 -5.483 1.00 96.25 82 LEU A O 1
ATOM 650 N N . ILE A 1 83 ? 8.567 6.906 -7.339 1.00 96.69 83 ILE A N 1
ATOM 651 C CA . ILE A 1 83 ? 7.593 7.864 -6.819 1.00 96.69 83 ILE A CA 1
ATOM 652 C C . ILE A 1 83 ? 6.182 7.387 -7.180 1.00 96.69 83 ILE A C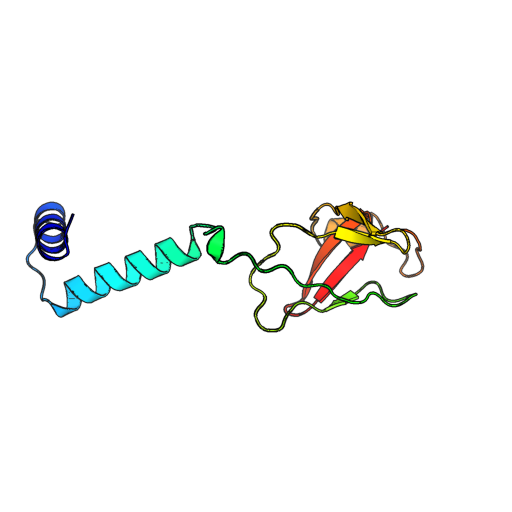 1
ATOM 654 O O . ILE A 1 83 ? 5.896 7.108 -8.346 1.00 96.69 83 ILE A O 1
ATOM 658 N N . ASN A 1 84 ? 5.296 7.322 -6.182 1.00 96.62 84 ASN A N 1
ATOM 659 C CA . ASN A 1 84 ? 3.884 7.015 -6.403 1.00 96.62 84 ASN A CA 1
ATOM 660 C C . ASN A 1 84 ? 3.202 8.184 -7.128 1.00 96.62 84 ASN A C 1
ATOM 662 O O . ASN A 1 84 ? 3.335 9.342 -6.716 1.00 96.62 84 ASN A O 1
ATOM 666 N N . LYS A 1 85 ? 2.501 7.876 -8.216 1.00 96.06 85 LYS A N 1
ATOM 667 C CA . LYS A 1 85 ? 1.740 8.812 -9.044 1.00 96.06 85 LYS A CA 1
ATOM 668 C C . LYS A 1 85 ? 0.363 8.238 -9.353 1.00 96.06 85 LYS A C 1
ATOM 670 O O . LYS A 1 85 ? 0.088 7.071 -9.091 1.00 96.06 85 LYS A O 1
ATOM 675 N N . ASP A 1 86 ? -0.502 9.067 -9.919 1.00 95.00 86 ASP A N 1
ATOM 676 C CA . ASP A 1 86 ? -1.797 8.645 -10.435 1.00 95.00 86 ASP A CA 1
ATOM 677 C C . ASP A 1 86 ? -1.703 8.162 -11.893 1.00 95.00 86 ASP A C 1
ATOM 679 O O . ASP A 1 86 ? -0.740 8.436 -12.614 1.00 95.00 86 ASP A O 1
ATOM 683 N N . VAL A 1 87 ? -2.731 7.448 -12.352 1.00 94.19 87 VAL A N 1
ATOM 684 C CA . VAL A 1 87 ? -2.766 6.885 -13.711 1.00 94.19 87 VAL A CA 1
ATOM 685 C C . VAL A 1 87 ? -2.806 7.972 -14.792 1.00 94.19 87 VAL A C 1
ATOM 687 O O . VAL A 1 87 ? -2.281 7.738 -15.881 1.00 94.19 87 VAL A O 1
ATOM 690 N N . ASN A 1 88 ? -3.365 9.158 -14.524 1.00 95.62 88 ASN A N 1
ATOM 691 C CA . ASN A 1 88 ? -3.374 10.243 -15.509 1.00 95.62 88 ASN A CA 1
ATOM 692 C C . ASN A 1 88 ? -1.963 10.794 -15.701 1.00 95.62 88 ASN A C 1
ATOM 694 O O . ASN A 1 88 ? -1.529 10.931 -16.842 1.00 95.62 88 ASN A O 1
ATOM 698 N N . PHE A 1 89 ? -1.213 11.006 -14.614 1.00 95.94 89 PHE A N 1
ATOM 699 C CA . PHE A 1 89 ? 0.206 11.350 -14.702 1.00 95.94 89 PHE A CA 1
ATOM 700 C C . PHE A 1 89 ? 0.973 10.312 -15.521 1.00 95.94 89 PHE A C 1
ATOM 702 O O . PHE A 1 89 ? 1.720 10.678 -16.422 1.00 95.94 89 PHE A O 1
ATOM 709 N N . MET A 1 90 ? 0.762 9.018 -15.260 1.00 94.69 90 MET A N 1
ATOM 710 C CA . MET A 1 90 ? 1.451 7.959 -16.004 1.00 94.69 90 MET A CA 1
ATOM 711 C C . MET A 1 90 ? 1.129 7.995 -17.502 1.00 94.69 90 MET A C 1
ATOM 713 O O . MET A 1 90 ? 2.013 7.755 -18.318 1.00 94.69 90 MET A O 1
ATOM 717 N N . ARG A 1 91 ? -0.120 8.297 -17.874 1.00 92.56 91 ARG A N 1
ATOM 718 C CA . ARG A 1 91 ? -0.557 8.357 -19.278 1.00 92.56 91 ARG A CA 1
ATOM 719 C C . ARG A 1 91 ? -0.106 9.626 -19.999 1.00 92.56 91 ARG A C 1
ATOM 721 O O . ARG A 1 91 ? 0.129 9.555 -21.198 1.00 92.56 91 ARG A O 1
ATOM 728 N N . GLU A 1 92 ? 0.030 10.741 -19.290 1.00 94.56 92 GLU A N 1
ATOM 729 C CA . GLU A 1 92 ? 0.482 12.011 -19.869 1.00 94.56 92 GLU A CA 1
ATOM 730 C C . GLU A 1 92 ? 2.013 12.098 -19.942 1.00 94.56 92 GLU A C 1
ATOM 732 O O . GLU A 1 92 ? 2.565 12.580 -20.926 1.00 94.56 92 GLU A O 1
ATOM 737 N N . ALA A 1 93 ? 2.717 11.599 -18.921 1.00 93.12 93 ALA A N 1
ATOM 738 C CA . ALA A 1 93 ? 4.179 11.594 -18.879 1.00 93.12 93 ALA A CA 1
ATOM 739 C C . ALA A 1 93 ? 4.792 10.502 -19.771 1.00 93.12 93 ALA A C 1
ATOM 741 O O . ALA A 1 93 ? 5.880 10.701 -20.311 1.00 93.12 93 ALA A O 1
ATOM 742 N N . TYR A 1 94 ? 4.093 9.370 -19.941 1.00 92.38 94 TYR A N 1
ATOM 743 C CA . TYR A 1 94 ? 4.529 8.214 -20.740 1.00 92.38 94 TYR A CA 1
ATOM 744 C C . TYR A 1 94 ? 3.447 7.783 -21.741 1.00 92.38 94 TYR A C 1
ATOM 746 O O . TYR A 1 94 ? 2.926 6.661 -21.667 1.00 92.38 94 TYR A O 1
ATOM 754 N N . PRO A 1 95 ? 3.063 8.665 -22.681 1.00 89.19 95 PRO A N 1
ATOM 755 C CA . PRO A 1 95 ? 1.957 8.400 -23.597 1.00 89.19 95 PRO A CA 1
ATOM 756 C C . PRO A 1 95 ? 2.290 7.283 -24.589 1.00 89.19 95 PRO A C 1
ATOM 758 O O . PRO A 1 95 ? 1.396 6.587 -25.076 1.00 89.19 95 PRO A O 1
ATOM 761 N N . ASN A 1 96 ? 3.575 7.082 -24.887 1.00 87.62 96 ASN A N 1
ATOM 762 C CA . ASN A 1 96 ? 4.012 6.058 -25.812 1.00 87.62 96 ASN A CA 1
ATOM 763 C C . ASN A 1 96 ? 4.196 4.712 -25.077 1.00 87.62 96 ASN A C 1
ATOM 765 O O . ASN A 1 96 ? 5.075 4.571 -24.226 1.00 87.62 96 ASN A O 1
ATOM 769 N N . PRO A 1 97 ? 3.430 3.660 -25.428 1.00 79.81 97 PRO A N 1
ATOM 770 C CA . PRO A 1 97 ? 3.538 2.352 -24.778 1.00 79.81 97 PRO A CA 1
ATOM 771 C C . PRO A 1 97 ? 4.891 1.669 -25.016 1.00 79.81 97 PRO A C 1
ATOM 773 O O . PRO A 1 97 ? 5.217 0.690 -24.343 1.00 79.81 97 PRO A O 1
ATOM 776 N N . THR A 1 98 ? 5.663 2.152 -25.992 1.00 83.94 98 THR A N 1
ATOM 777 C CA . THR A 1 98 ? 6.975 1.606 -26.329 1.00 83.94 98 THR A CA 1
ATOM 778 C C . THR A 1 98 ? 8.114 2.235 -25.544 1.00 83.94 98 THR A C 1
ATOM 780 O O . THR A 1 98 ? 9.204 1.673 -25.621 1.00 83.94 98 THR A O 1
ATOM 783 N N . ASP A 1 99 ? 7.881 3.277 -24.739 1.00 82.81 99 ASP A N 1
ATOM 784 C CA . ASP A 1 99 ? 8.933 3.913 -23.944 1.00 82.81 99 ASP A CA 1
ATOM 785 C C . ASP A 1 99 ? 9.667 2.882 -23.073 1.00 82.81 99 ASP A C 1
ATOM 787 O O . ASP A 1 99 ? 9.081 1.944 -22.514 1.00 82.81 99 ASP A O 1
ATOM 791 N N . LYS A 1 100 ? 10.995 3.006 -23.040 1.00 84.00 100 LYS A N 1
ATOM 792 C CA . LYS A 1 100 ? 11.904 2.116 -22.314 1.00 84.00 100 LYS A CA 1
ATOM 793 C C . LYS A 1 100 ? 12.805 2.952 -21.422 1.00 84.00 100 LYS A C 1
ATOM 795 O O . LYS A 1 100 ? 13.212 4.051 -21.784 1.00 84.00 100 LYS A O 1
ATOM 800 N N . GLY A 1 101 ? 13.154 2.393 -20.276 1.00 87.81 101 GLY A N 1
ATOM 801 C CA . GLY A 1 101 ? 14.063 3.004 -19.321 1.00 87.81 101 GLY A CA 1
ATOM 802 C C . GLY A 1 101 ? 13.928 2.342 -17.961 1.00 87.81 101 GLY A C 1
ATOM 803 O O . GLY A 1 101 ? 13.060 1.490 -17.759 1.00 87.81 101 GLY A O 1
ATOM 804 N N . LEU A 1 102 ? 14.802 2.729 -17.037 1.00 89.69 102 LEU A N 1
ATOM 805 C CA . LEU A 1 102 ? 14.682 2.321 -15.644 1.00 89.69 102 LEU A CA 1
ATOM 806 C C . LEU A 1 102 ? 13.431 2.985 -15.042 1.00 89.69 102 LEU A C 1
ATOM 808 O O . LEU A 1 102 ? 13.357 4.213 -15.089 1.00 89.69 102 LEU A O 1
ATOM 812 N N . PRO A 1 103 ? 12.474 2.228 -14.476 1.00 93.44 103 PRO A N 1
ATOM 813 C CA . PRO A 1 103 ? 11.284 2.805 -13.861 1.00 93.44 103 PRO A CA 1
ATOM 814 C C . PRO A 1 103 ? 11.616 3.839 -12.777 1.00 93.44 103 PRO A C 1
ATOM 816 O O . PRO A 1 103 ? 12.404 3.569 -11.871 1.00 93.44 103 PRO A O 1
ATOM 819 N N . LYS A 1 104 ? 10.974 5.007 -12.856 1.00 94.31 104 LYS A N 1
ATOM 820 C CA . LYS A 1 104 ? 11.053 6.100 -11.871 1.00 94.31 104 LYS A CA 1
ATOM 821 C C . LYS A 1 104 ? 9.727 6.353 -11.162 1.00 94.31 104 LYS A C 1
ATOM 823 O O . LYS A 1 104 ? 9.718 6.846 -10.035 1.00 94.31 104 LYS A O 1
ATOM 828 N N . HIS A 1 105 ? 8.612 6.010 -11.803 1.00 96.06 105 HIS A N 1
ATOM 829 C CA . HIS A 1 105 ? 7.269 6.205 -11.267 1.00 96.06 105 HIS A CA 1
ATOM 830 C C . HIS A 1 105 ? 6.467 4.910 -11.300 1.00 96.06 105 HIS A C 1
ATOM 832 O O . HIS A 1 105 ? 6.679 4.049 -12.159 1.00 96.06 105 HIS A O 1
ATOM 838 N N . TYR A 1 106 ? 5.526 4.800 -10.367 1.00 96.62 106 TYR A N 1
ATOM 839 C CA . TYR A 1 106 ? 4.519 3.748 -10.362 1.00 96.62 106 TYR A CA 1
ATOM 840 C C . TYR A 1 106 ? 3.152 4.308 -9.984 1.00 96.62 106 TYR A C 1
ATOM 842 O O . TYR A 1 106 ? 3.063 5.294 -9.253 1.00 96.62 106 TYR A O 1
ATOM 850 N N . ALA A 1 107 ? 2.096 3.656 -10.457 1.00 96.69 107 ALA A N 1
ATOM 851 C CA . ALA A 1 107 ? 0.720 3.943 -10.069 1.00 96.69 107 ALA A CA 1
ATOM 852 C C . ALA A 1 107 ? -0.074 2.645 -9.890 1.00 96.69 107 ALA A C 1
ATOM 854 O O . ALA A 1 107 ? 0.273 1.613 -10.468 1.00 96.69 107 ALA A O 1
ATOM 855 N N . TYR A 1 108 ? -1.154 2.715 -9.116 1.00 95.94 108 TYR A N 1
ATOM 856 C CA . TYR A 1 108 ? -2.161 1.656 -9.018 1.00 95.94 108 TYR A CA 1
ATOM 857 C C . TYR A 1 108 ? -2.974 1.632 -10.319 1.00 95.94 108 TYR A C 1
ATOM 859 O O . TYR A 1 108 ? -3.619 2.631 -10.637 1.00 95.94 108 TYR A O 1
ATOM 867 N N . PHE A 1 109 ? -2.877 0.558 -11.110 1.00 94.44 109 PHE A N 1
ATOM 868 C CA . PHE A 1 109 ? -3.521 0.488 -12.426 1.00 94.44 109 PHE A CA 1
ATOM 869 C C . PHE A 1 109 ? -4.902 -0.162 -12.359 1.00 94.44 109 PHE A C 1
ATOM 871 O O . PHE A 1 109 ? -5.870 0.416 -12.851 1.00 94.44 109 PHE A O 1
ATOM 878 N N . ASP A 1 110 ? -4.970 -1.334 -11.740 1.00 92.88 110 ASP A N 1
ATOM 879 C CA . ASP A 1 110 ? -6.188 -2.070 -11.415 1.00 92.88 110 ASP A CA 1
ATOM 880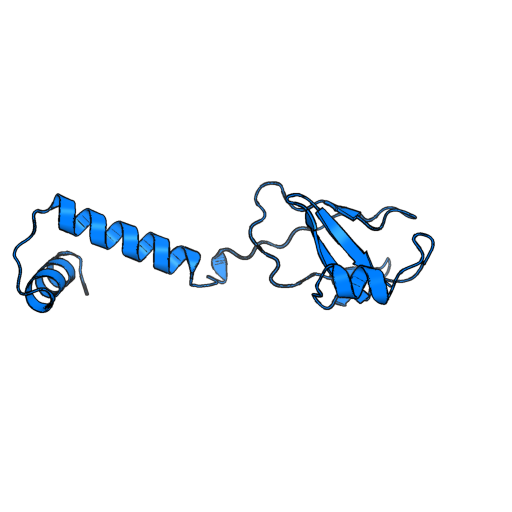 C C . ASP A 1 110 ? -6.033 -2.721 -10.028 1.00 92.88 110 ASP A C 1
ATOM 882 O O . ASP A 1 110 ? -5.110 -2.376 -9.282 1.00 92.88 110 ASP A O 1
ATOM 886 N N . ASP A 1 111 ? -6.950 -3.623 -9.679 1.00 88.88 111 ASP A N 1
ATOM 887 C CA . ASP A 1 111 ? -7.000 -4.271 -8.365 1.00 88.88 111 ASP A CA 1
ATOM 888 C C . ASP A 1 111 ? -5.782 -5.175 -8.094 1.00 88.88 111 ASP A C 1
ATOM 890 O O . ASP A 1 111 ? -5.437 -5.399 -6.935 1.00 88.88 111 ASP A O 1
ATOM 894 N N . ASP A 1 112 ? -5.099 -5.646 -9.146 1.00 94.62 112 ASP A N 1
ATOM 895 C CA . ASP A 1 112 ? -4.060 -6.676 -9.052 1.00 94.62 112 ASP A CA 1
ATOM 896 C C . ASP A 1 112 ? -2.693 -6.227 -9.592 1.00 94.62 112 ASP A C 1
ATOM 898 O O . ASP A 1 112 ? -1.710 -6.971 -9.502 1.00 94.62 112 ASP A O 1
ATOM 902 N N . THR A 1 113 ? -2.584 -5.043 -10.201 1.00 95.12 113 THR A N 1
ATOM 903 C CA . THR A 1 113 ? -1.367 -4.623 -10.901 1.00 95.12 113 THR A CA 1
ATOM 904 C C . THR A 1 113 ? -1.010 -3.154 -10.713 1.00 95.12 113 THR A C 1
ATOM 906 O O . THR A 1 113 ? -1.832 -2.234 -10.697 1.00 95.12 113 THR A O 1
ATOM 909 N N . PHE A 1 114 ? 0.295 -2.915 -10.613 1.00 96.00 114 PHE A N 1
ATOM 910 C CA . PHE A 1 114 ? 0.885 -1.597 -10.775 1.00 96.00 114 PHE A CA 1
ATOM 911 C C . PHE A 1 114 ? 1.228 -1.351 -12.239 1.00 96.00 114 PHE A C 1
ATOM 913 O O . PHE A 1 114 ? 1.675 -2.260 -12.939 1.00 96.00 114 PHE A O 1
ATOM 920 N N . ILE A 1 115 ? 1.139 -0.095 -12.668 1.00 95.06 115 ILE A N 1
ATOM 921 C CA . ILE A 1 115 ? 1.768 0.381 -13.902 1.00 95.06 115 ILE A CA 1
ATOM 922 C C . ILE A 1 115 ? 3.075 1.104 -13.567 1.00 95.06 115 ILE A C 1
ATOM 924 O O . ILE A 1 115 ? 3.121 1.924 -12.651 1.00 95.06 115 ILE A O 1
ATOM 928 N N . LEU A 1 116 ? 4.133 0.804 -14.317 1.00 94.88 116 LEU A N 1
ATOM 929 C CA . LEU A 1 116 ? 5.480 1.354 -14.169 1.00 94.88 116 LEU A CA 1
ATOM 930 C C . LEU A 1 116 ? 5.820 2.302 -15.328 1.00 94.88 116 LEU A C 1
ATOM 932 O O . LEU A 1 116 ? 5.381 2.092 -16.459 1.00 94.88 116 LEU A O 1
ATOM 936 N N . GLY A 1 117 ? 6.624 3.331 -15.047 1.00 92.81 117 GLY A N 1
ATOM 937 C CA . GLY A 1 117 ? 6.994 4.377 -16.008 1.00 92.81 117 GLY A CA 1
ATOM 938 C C . GLY A 1 117 ? 8.435 4.878 -15.802 1.00 92.81 117 GLY A C 1
ATOM 939 O O . GLY A 1 117 ? 8.836 5.030 -14.643 1.00 92.81 117 GLY A O 1
ATOM 940 N N . PRO A 1 118 ? 9.224 5.079 -16.878 1.00 91.56 118 PRO A N 1
ATOM 941 C CA . PRO A 1 118 ? 10.668 5.380 -16.830 1.00 91.56 118 PRO A CA 1
ATOM 942 C C . PRO A 1 118 ? 11.086 6.845 -16.585 1.00 91.56 118 PRO A C 1
ATOM 944 O O . PRO A 1 118 ? 10.233 7.732 -16.424 1.00 91.56 118 PRO A O 1
#

pLDDT: mean 90.76, std 6.96, range [64.69, 97.38]

Solvent-accessible surface area (backbone atoms only — not comparable to full-atom values): 7509 Å² total; per-residue (Å²): 136,54,71,71,61,48,53,51,49,53,27,61,76,65,73,43,91,73,54,73,68,58,51,50,48,53,51,51,55,49,49,55,50,46,60,75,68,48,86,56,72,90,75,66,76,91,82,87,80,82,82,53,88,100,49,53,63,40,73,53,63,98,85,67,87,78,81,91,75,52,63,52,69,50,99,85,68,50,74,43,70,38,46,83,47,53,57,66,58,51,46,71,77,50,67,55,89,79,73,82,64,73,61,42,34,34,20,72,67,57,99,55,29,31,38,52,38,87

Mean predicted aligned error: 8.82 Å

Radius of gyration: 22.22 Å; Cα contacts (8 Å, |Δi|>4): 116; chains: 1; bounding box: 50×24×60 Å